Protein AF-A0A9K3LDI3-F1 (afdb_monomer_lite)

Radius of gyration: 27.47 Å; chains: 1; bounding box: 68×64×71 Å

Structure (mmCIF, N/CA/C/O backbone):
data_AF-A0A9K3LDI3-F1
#
_entry.id   AF-A0A9K3LDI3-F1
#
loop_
_atom_site.group_PDB
_atom_site.id
_atom_site.type_symbol
_atom_site.label_atom_id
_atom_site.label_alt_id
_atom_site.label_comp_id
_atom_site.label_asym_id
_atom_site.label_entity_id
_atom_site.label_seq_id
_atom_site.pdbx_PDB_ins_code
_atom_site.Cartn_x
_atom_site.Cartn_y
_atom_site.Cartn_z
_atom_site.occupancy
_atom_site.B_iso_or_equiv
_atom_site.auth_seq_id
_atom_site.auth_comp_id
_atom_site.auth_asym_id
_atom_site.auth_atom_id
_atom_site.pdbx_PDB_model_num
ATOM 1 N N . MET A 1 1 ? -8.007 29.558 -23.761 1.00 46.69 1 MET A N 1
ATOM 2 C CA . MET A 1 1 ? -6.593 29.398 -24.158 1.00 46.69 1 MET A CA 1
ATOM 3 C C . MET A 1 1 ? -5.734 29.659 -22.931 1.00 46.69 1 MET A C 1
ATOM 5 O O . MET A 1 1 ? -5.835 30.760 -22.406 1.00 46.69 1 MET A O 1
ATOM 9 N N . PRO A 1 2 ? -4.985 28.675 -22.412 1.00 51.59 2 PRO A N 1
ATOM 10 C CA . PRO A 1 2 ? -4.030 28.905 -21.334 1.00 51.59 2 PRO A CA 1
ATOM 11 C C . PRO A 1 2 ? -2.631 29.237 -21.894 1.00 51.59 2 PRO A C 1
ATOM 13 O O . PRO A 1 2 ? -2.280 28.738 -22.966 1.00 51.59 2 PRO A O 1
ATOM 16 N N . PRO A 1 3 ? -1.842 30.080 -21.203 1.00 59.75 3 PRO A N 1
ATOM 17 C CA . PRO A 1 3 ? -0.535 30.516 -21.676 1.00 59.75 3 PRO A CA 1
ATOM 18 C C . PRO A 1 3 ? 0.539 29.436 -21.487 1.00 59.75 3 PRO A C 1
ATOM 20 O O . PRO A 1 3 ? 0.569 28.716 -20.489 1.00 59.75 3 PRO A O 1
ATOM 23 N N . HIS A 1 4 ? 1.436 29.365 -22.471 1.00 49.25 4 HIS A N 1
ATOM 24 C CA . HIS A 1 4 ? 2.696 28.637 -22.424 1.00 49.25 4 HIS A CA 1
ATOM 25 C C . HIS A 1 4 ? 3.590 29.167 -21.297 1.00 49.25 4 HIS A C 1
ATOM 27 O O . HIS A 1 4 ? 3.931 30.347 -21.282 1.00 49.25 4 HIS A O 1
ATOM 33 N N . ALA A 1 5 ? 4.033 28.276 -20.413 1.00 52.00 5 ALA A N 1
ATOM 34 C CA . ALA A 1 5 ? 5.177 28.502 -19.539 1.00 52.00 5 ALA A CA 1
ATOM 35 C C . ALA A 1 5 ? 6.239 27.453 -19.879 1.00 52.00 5 ALA A C 1
ATOM 37 O O . ALA A 1 5 ? 6.185 26.314 -19.418 1.00 52.00 5 ALA A O 1
ATOM 38 N N . GLY A 1 6 ? 7.167 27.841 -20.753 1.00 47.88 6 GLY A N 1
ATOM 39 C CA . GLY A 1 6 ? 8.478 27.216 -20.822 1.00 47.88 6 GLY A CA 1
ATOM 40 C C . GLY A 1 6 ? 9.342 27.788 -19.706 1.00 47.88 6 GLY A C 1
ATOM 41 O O . GLY A 1 6 ? 9.376 29.003 -19.524 1.00 47.88 6 GLY A O 1
ATOM 42 N N . ASN A 1 7 ? 10.014 26.918 -18.960 1.00 45.66 7 ASN A N 1
ATOM 43 C CA . ASN A 1 7 ? 11.269 27.260 -18.303 1.00 45.66 7 ASN A CA 1
ATOM 44 C C . ASN A 1 7 ? 12.037 25.963 -18.026 1.00 45.66 7 ASN A C 1
ATOM 46 O O . ASN A 1 7 ? 11.920 25.344 -16.970 1.00 45.66 7 ASN A O 1
ATOM 50 N N . GLU A 1 8 ? 12.759 25.512 -19.045 1.00 50.28 8 GLU A N 1
ATOM 51 C CA . GLU A 1 8 ? 13.847 24.554 -18.915 1.00 50.28 8 GLU A CA 1
ATOM 52 C C . GLU A 1 8 ? 15.101 25.397 -18.713 1.00 50.28 8 GLU A C 1
ATOM 54 O O . GLU A 1 8 ? 15.451 26.127 -19.632 1.00 50.28 8 GLU A O 1
ATOM 59 N N . ASN A 1 9 ? 15.706 25.377 -17.520 1.00 47.16 9 ASN A N 1
ATOM 60 C CA . ASN A 1 9 ? 17.122 25.695 -17.293 1.00 47.16 9 ASN A CA 1
ATOM 61 C C . ASN A 1 9 ? 17.522 25.467 -15.825 1.00 47.16 9 ASN A C 1
ATOM 63 O O . ASN A 1 9 ? 16.842 25.924 -14.911 1.00 47.16 9 ASN A O 1
ATOM 67 N N . GLY A 1 10 ? 18.681 24.826 -15.646 1.00 42.41 10 GLY A N 1
ATOM 68 C CA . GLY A 1 10 ? 19.593 25.086 -14.531 1.00 42.41 10 GLY A CA 1
ATOM 69 C C . GLY A 1 10 ? 19.322 24.342 -13.229 1.00 42.41 10 GLY A C 1
ATOM 70 O O . GLY A 1 10 ? 18.946 24.959 -12.240 1.00 42.41 10 GLY A O 1
ATOM 71 N N . PHE A 1 11 ? 19.580 23.031 -13.188 1.00 40.03 11 PHE A N 1
ATOM 72 C CA . PHE A 1 11 ? 20.034 22.436 -11.930 1.00 40.03 11 PHE A CA 1
ATOM 73 C C . PHE A 1 11 ? 21.558 22.469 -11.954 1.00 40.03 11 PHE A C 1
ATOM 75 O O . PHE A 1 11 ? 22.195 21.638 -12.601 1.00 40.03 11 PHE A O 1
ATOM 82 N N . ASP A 1 12 ? 22.092 23.512 -11.325 1.00 40.72 12 ASP A N 1
ATOM 83 C CA . ASP A 1 12 ? 23.515 23.739 -11.148 1.00 40.72 12 ASP A CA 1
ATOM 84 C C . ASP A 1 12 ? 24.170 22.532 -10.475 1.00 40.72 12 ASP A C 1
ATOM 86 O O . ASP A 1 12 ? 23.787 22.068 -9.396 1.00 40.72 12 ASP A O 1
ATOM 90 N N . GLU A 1 13 ? 25.184 22.033 -11.166 1.00 49.53 13 GLU A N 1
ATOM 91 C CA . GLU A 1 13 ? 26.161 21.064 -10.713 1.00 49.53 13 GLU A CA 1
ATOM 92 C C . GLU A 1 13 ? 27.024 21.721 -9.628 1.00 49.53 13 GLU A C 1
ATOM 94 O O . GLU A 1 13 ? 28.081 22.291 -9.888 1.00 49.53 13 GLU A O 1
ATOM 99 N N . VAL A 1 14 ? 26.545 21.686 -8.382 1.00 47.06 14 VAL A N 1
ATOM 100 C CA . VAL A 1 14 ? 27.357 22.076 -7.226 1.00 47.06 14 VAL A CA 1
ATOM 101 C C . VAL A 1 14 ? 28.356 20.954 -6.962 1.00 47.06 14 VAL A C 1
ATOM 103 O O . VAL A 1 14 ? 28.058 19.952 -6.308 1.00 47.06 14 VAL A O 1
ATOM 106 N N . ALA A 1 15 ? 29.551 21.135 -7.519 1.00 44.84 15 ALA A N 1
ATOM 107 C CA . ALA A 1 15 ? 30.742 20.368 -7.212 1.00 44.84 15 ALA A CA 1
ATOM 108 C C . ALA A 1 15 ? 31.030 20.433 -5.702 1.00 44.84 15 ALA A C 1
ATOM 110 O O . ALA A 1 15 ? 31.418 21.465 -5.157 1.00 44.84 15 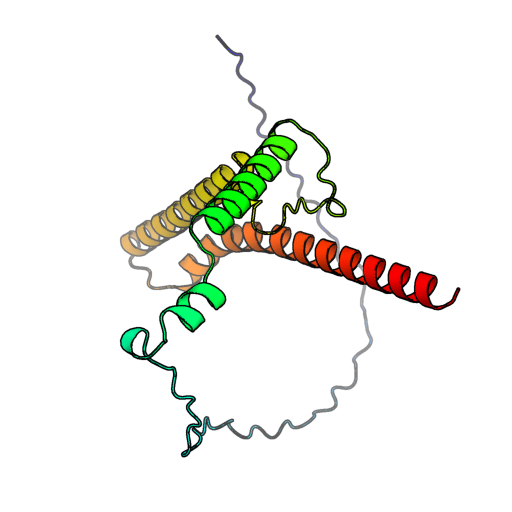ALA A O 1
ATOM 111 N N . LEU A 1 16 ? 30.829 19.308 -5.018 1.00 44.09 16 LEU A N 1
ATOM 112 C CA . LEU A 1 16 ? 31.355 19.077 -3.678 1.00 44.09 16 LEU A CA 1
ATOM 113 C C . LEU A 1 16 ? 32.850 18.766 -3.805 1.00 44.09 16 LEU A C 1
ATOM 115 O O . LEU A 1 16 ? 33.249 17.633 -4.074 1.00 44.09 16 LEU A O 1
ATOM 119 N N . GLU A 1 17 ? 33.662 19.805 -3.633 1.00 46.41 17 GLU A N 1
ATOM 120 C CA . GLU A 1 17 ? 35.108 19.720 -3.422 1.00 46.41 17 GLU A CA 1
ATOM 121 C C . GLU A 1 17 ? 35.428 18.783 -2.233 1.00 46.41 17 GLU A C 1
ATOM 123 O O . GLU A 1 17 ? 34.879 18.960 -1.139 1.00 46.41 17 GLU A O 1
ATOM 128 N N . PRO A 1 18 ? 36.320 17.787 -2.395 1.00 45.44 18 PRO A N 1
ATOM 129 C CA . PRO A 1 18 ? 36.722 16.903 -1.310 1.00 45.44 18 PRO A CA 1
ATOM 130 C C . PRO A 1 18 ? 37.757 17.595 -0.412 1.00 45.44 18 PRO A C 1
ATOM 132 O O . PRO A 1 18 ? 38.954 17.625 -0.697 1.00 45.44 18 PRO A O 1
ATOM 135 N N . THR A 1 19 ? 37.304 18.130 0.719 1.00 48.53 19 THR A N 1
ATOM 136 C CA . THR A 1 19 ? 38.186 18.653 1.766 1.00 48.53 19 THR A CA 1
ATOM 137 C C . THR A 1 19 ? 38.956 17.528 2.470 1.00 48.53 19 THR A C 1
ATOM 139 O O . THR A 1 19 ? 38.409 16.836 3.325 1.00 48.53 19 THR A O 1
ATOM 142 N N . GLY A 1 20 ? 40.252 17.431 2.171 1.00 47.69 20 GLY A N 1
ATOM 143 C CA 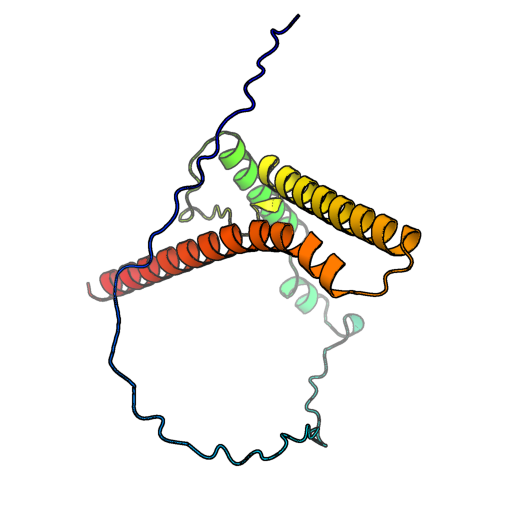. GLY A 1 20 ? 41.312 17.149 3.150 1.00 47.69 20 GLY A CA 1
ATOM 144 C C . GLY A 1 20 ? 41.615 15.681 3.522 1.00 47.69 20 GLY A C 1
ATOM 145 O O . GLY A 1 20 ? 40.744 14.814 3.479 1.00 47.69 20 GLY A O 1
ATOM 146 N N . PRO A 1 21 ? 42.874 15.374 3.909 1.00 44.50 21 PRO A N 1
ATOM 147 C CA . PRO A 1 21 ? 43.349 14.008 4.091 1.00 44.50 21 PRO A CA 1
ATOM 148 C C . PRO A 1 21 ? 43.028 13.497 5.499 1.00 44.50 21 PRO A C 1
ATOM 150 O O . PRO A 1 21 ? 43.683 13.858 6.477 1.00 44.50 21 PRO A O 1
ATOM 153 N N . PHE A 1 22 ? 42.051 12.597 5.611 1.00 43.81 22 PHE A N 1
ATOM 154 C CA . PHE A 1 22 ? 41.823 11.837 6.840 1.00 43.81 22 PHE A CA 1
ATOM 155 C C . PHE A 1 22 ? 42.841 10.691 6.928 1.00 43.81 22 PHE A C 1
ATOM 157 O O . PHE A 1 22 ? 42.583 9.546 6.555 1.00 43.81 22 PHE A O 1
ATOM 164 N N . ASN A 1 23 ? 44.048 11.034 7.376 1.00 54.19 23 ASN A N 1
ATOM 165 C CA . ASN A 1 23 ? 45.090 10.081 7.717 1.00 54.19 23 ASN A CA 1
ATOM 166 C C . ASN A 1 23 ? 44.880 9.600 9.160 1.00 54.19 23 ASN A C 1
ATOM 168 O O . ASN A 1 23 ? 45.379 10.196 10.109 1.00 54.19 23 ASN A O 1
ATOM 172 N N . ALA A 1 24 ? 44.122 8.520 9.311 1.00 49.47 24 ALA A N 1
ATOM 173 C CA . ALA A 1 24 ? 44.179 7.644 10.471 1.00 49.47 24 ALA A CA 1
ATOM 174 C C . ALA A 1 24 ? 43.768 6.256 9.983 1.00 49.47 24 ALA A C 1
ATOM 176 O O . ALA A 1 24 ? 42.584 5.963 9.825 1.00 49.47 24 ALA A O 1
ATOM 177 N N . GLN A 1 25 ? 44.752 5.420 9.652 1.00 50.62 25 GLN A N 1
ATOM 178 C CA . GLN A 1 25 ? 44.494 4.010 9.391 1.00 50.62 25 GLN A CA 1
ATOM 179 C C . GLN A 1 25 ? 44.004 3.369 10.694 1.00 50.62 25 GLN A C 1
ATOM 181 O O . GLN A 1 25 ? 44.780 3.319 11.648 1.00 50.62 25 GLN A O 1
ATOM 186 N N . PRO A 1 26 ? 42.772 2.836 10.775 1.00 49.31 26 PRO A N 1
ATOM 187 C CA . PRO A 1 26 ? 42.504 1.841 11.791 1.00 49.31 26 PRO A CA 1
ATOM 188 C C . PRO A 1 26 ? 43.329 0.608 11.419 1.00 49.31 26 PRO A C 1
ATOM 190 O O . PRO A 1 26 ? 43.193 0.068 10.313 1.00 49.31 26 PRO A O 1
ATOM 193 N N . GLU A 1 27 ? 44.215 0.196 12.327 1.00 49.78 27 GLU A N 1
ATOM 194 C CA . GLU A 1 27 ? 44.877 -1.102 12.289 1.00 49.78 27 GLU A CA 1
ATOM 195 C C . GLU A 1 27 ? 43.836 -2.166 11.945 1.00 49.78 27 GLU A C 1
ATOM 197 O O . GLU A 1 27 ? 42.935 -2.486 12.724 1.00 49.78 27 GLU A O 1
ATOM 202 N N . LYS A 1 28 ? 43.940 -2.698 10.727 1.00 51.69 28 LYS A N 1
ATOM 203 C CA . LYS A 1 28 ? 43.135 -3.824 10.276 1.00 51.69 28 LYS A CA 1
ATOM 204 C C . LYS A 1 28 ? 43.609 -5.040 11.054 1.00 51.69 28 LYS A C 1
ATOM 206 O O . LYS A 1 28 ? 44.452 -5.797 10.572 1.00 51.69 28 LYS A O 1
ATOM 211 N N . GLN A 1 29 ? 43.051 -5.237 12.244 1.00 52.06 29 GLN A N 1
ATOM 212 C CA . GLN A 1 29 ? 43.032 -6.543 12.874 1.00 52.06 29 GLN A CA 1
ATOM 213 C C . GLN A 1 29 ? 42.381 -7.487 11.865 1.00 52.06 29 GLN A C 1
ATOM 215 O O . GLN A 1 29 ? 41.173 -7.458 11.628 1.00 52.06 29 GLN A O 1
ATOM 220 N N . LYS A 1 30 ? 43.217 -8.279 11.190 1.00 48.75 30 LYS A N 1
ATOM 221 C CA . LYS A 1 30 ? 42.783 -9.393 10.358 1.00 48.75 30 LYS A CA 1
ATOM 222 C C . LYS A 1 30 ? 42.187 -10.425 11.307 1.00 48.75 30 LYS A C 1
ATOM 224 O O . LYS A 1 30 ? 42.845 -11.387 11.689 1.00 48.75 30 LYS A O 1
ATOM 229 N N . LEU A 1 31 ? 40.932 -10.215 11.691 1.00 50.22 31 LEU A N 1
ATOM 230 C CA . LEU A 1 31 ? 40.067 -11.301 12.103 1.00 50.22 31 LEU A CA 1
ATOM 231 C C . LEU A 1 31 ? 39.993 -12.208 10.882 1.00 50.22 31 LEU A C 1
ATOM 233 O O . LEU A 1 31 ? 39.268 -11.938 9.924 1.00 50.22 31 LEU A O 1
ATOM 237 N N . PHE A 1 32 ? 40.821 -13.249 10.881 1.00 44.12 32 PHE A N 1
ATOM 238 C CA . PHE A 1 32 ? 40.636 -14.400 10.023 1.00 44.12 32 PHE A CA 1
ATOM 239 C C . PHE A 1 32 ? 39.282 -14.993 10.409 1.00 44.12 32 PHE A C 1
ATOM 241 O O . PHE A 1 32 ? 39.181 -15.890 11.243 1.00 44.12 32 PHE A O 1
ATOM 248 N N . LEU A 1 33 ? 38.219 -14.432 9.829 1.00 53.28 33 LEU A N 1
ATOM 249 C CA . LEU A 1 33 ? 36.920 -15.060 9.733 1.00 53.28 33 LEU A CA 1
ATOM 250 C C . LEU A 1 33 ? 37.202 -16.366 9.012 1.00 53.28 33 LEU A C 1
ATOM 252 O O . LEU A 1 33 ? 37.383 -16.389 7.794 1.00 53.28 33 LEU A O 1
ATOM 256 N N . THR A 1 34 ? 37.357 -17.436 9.788 1.00 57.22 34 THR A N 1
ATOM 257 C CA . THR A 1 34 ? 37.432 -18.783 9.248 1.00 57.22 34 THR A CA 1
ATOM 258 C C . THR A 1 34 ? 36.235 -18.911 8.324 1.00 57.22 34 THR A C 1
ATOM 260 O O . THR A 1 34 ? 35.082 -18.832 8.748 1.00 57.22 34 THR A O 1
ATOM 263 N N . ASN A 1 35 ? 36.519 -18.977 7.025 1.00 59.44 35 ASN A N 1
ATOM 264 C CA . ASN A 1 35 ? 35.524 -19.059 5.973 1.00 59.44 35 ASN A CA 1
ATOM 265 C C . ASN A 1 35 ? 34.957 -20.481 6.004 1.00 59.44 35 ASN A C 1
ATOM 267 O O . ASN A 1 35 ? 35.183 -21.291 5.106 1.00 59.44 35 ASN A O 1
ATOM 271 N N . ARG A 1 36 ? 34.286 -20.831 7.109 1.00 65.50 36 ARG A N 1
ATOM 272 C CA . ARG A 1 36 ? 33.418 -21.992 7.167 1.00 65.50 36 ARG A CA 1
ATOM 273 C C . ARG A 1 36 ? 32.328 -21.678 6.163 1.00 65.50 36 ARG A C 1
ATOM 275 O O . ARG A 1 36 ? 31.487 -20.816 6.419 1.00 65.50 36 ARG A O 1
ATOM 282 N N . ARG A 1 37 ? 32.391 -22.330 4.998 1.00 72.69 37 ARG A N 1
ATOM 283 C CA . ARG A 1 37 ? 31.292 -22.333 4.033 1.00 72.69 37 ARG A CA 1
ATOM 284 C C . ARG A 1 37 ? 30.035 -22.642 4.837 1.00 72.69 37 ARG A C 1
ATOM 286 O O . ARG A 1 37 ? 29.921 -23.736 5.382 1.00 72.69 37 ARG A O 1
ATOM 293 N N . LYS A 1 38 ? 29.155 -21.653 5.007 1.00 78.06 38 LYS A N 1
ATOM 294 C CA . LYS A 1 38 ? 27.876 -21.857 5.682 1.00 78.06 38 LYS A CA 1
ATOM 295 C C . LYS A 1 38 ? 27.110 -22.842 4.810 1.00 78.06 38 LYS A C 1
ATOM 297 O O . LYS A 1 38 ? 26.713 -22.497 3.701 1.00 78.06 38 LYS A O 1
ATOM 302 N N . VAL A 1 39 ? 27.006 -24.083 5.265 1.00 81.38 39 VAL A N 1
ATOM 303 C CA . VAL A 1 39 ? 26.220 -25.106 4.582 1.00 81.38 39 VAL A CA 1
ATOM 304 C C . VAL A 1 39 ? 24.792 -24.945 5.078 1.00 81.38 39 VAL A C 1
ATOM 306 O O . VAL A 1 39 ? 24.554 -24.939 6.284 1.00 81.38 39 VAL A O 1
ATOM 309 N N . VAL A 1 40 ? 23.853 -24.757 4.155 1.00 86.38 40 VAL A N 1
ATOM 310 C CA . VAL A 1 40 ? 22.427 -24.783 4.482 1.00 86.38 40 VAL A CA 1
ATOM 311 C C . VAL A 1 40 ? 22.090 -26.219 4.859 1.00 86.38 40 VAL A C 1
ATOM 313 O O . VAL A 1 40 ? 22.248 -27.128 4.049 1.00 86.38 40 VAL A O 1
ATOM 316 N N . GLN A 1 41 ? 21.674 -26.420 6.102 1.00 87.44 41 GLN A N 1
ATOM 317 C CA . GLN A 1 41 ? 21.167 -27.695 6.584 1.00 87.44 41 GLN A CA 1
ATOM 318 C C . GLN A 1 41 ? 19.691 -27.513 6.907 1.00 87.44 41 GLN A C 1
ATOM 320 O O . GLN A 1 41 ? 19.309 -26.544 7.565 1.00 87.44 41 GLN A O 1
ATOM 325 N N . PHE A 1 42 ? 18.867 -28.430 6.418 1.00 91.12 42 PHE A N 1
ATOM 326 C CA . PHE A 1 42 ? 17.453 -28.472 6.755 1.00 91.12 42 PHE A CA 1
ATOM 327 C C . PHE A 1 42 ? 17.278 -29.330 8.000 1.00 91.12 42 PHE A C 1
ATOM 329 O O . PHE A 1 42 ? 17.950 -30.347 8.168 1.00 91.12 42 PHE A O 1
ATOM 336 N N . LYS A 1 43 ? 16.394 -28.894 8.895 1.00 91.50 43 LYS A N 1
ATOM 337 C CA . LYS A 1 43 ? 16.030 -29.688 10.061 1.00 91.50 43 LYS A CA 1
ATOM 338 C C . LYS A 1 43 ? 15.186 -30.866 9.579 1.00 91.50 43 LYS A C 1
ATOM 340 O O . LYS A 1 43 ? 14.202 -30.655 8.880 1.00 91.50 43 LYS A O 1
ATOM 345 N N . ASP A 1 44 ? 15.570 -32.075 9.971 1.00 93.81 44 ASP A N 1
ATOM 346 C CA . ASP A 1 44 ? 14.888 -33.317 9.574 1.00 93.81 44 ASP A CA 1
ATOM 347 C C . ASP A 1 44 ? 13.465 -33.421 10.161 1.00 93.81 44 ASP A C 1
ATOM 349 O O . ASP A 1 44 ? 12.599 -34.135 9.673 1.00 93.81 44 ASP A O 1
ATOM 353 N N . THR A 1 45 ? 13.198 -32.645 11.214 1.00 92.69 45 THR A N 1
ATOM 354 C CA . THR A 1 45 ? 11.900 -32.554 11.885 1.00 92.69 45 THR A CA 1
ATOM 355 C C . THR A 1 45 ? 11.249 -31.196 11.650 1.00 92.69 45 THR A C 1
ATOM 357 O O . THR A 1 45 ? 11.801 -30.150 12.007 1.00 92.69 45 THR A O 1
ATOM 360 N N . VAL A 1 46 ? 10.034 -31.227 11.100 1.00 92.06 46 VAL A N 1
ATOM 361 C CA . VAL A 1 46 ? 9.163 -30.061 10.924 1.00 92.06 46 VAL A CA 1
ATOM 362 C C . VAL A 1 46 ? 8.068 -30.108 11.984 1.00 92.06 46 VAL A C 1
ATOM 364 O O . VAL A 1 46 ? 7.343 -31.091 12.099 1.00 92.06 46 VAL A O 1
ATOM 367 N N . THR A 1 47 ? 7.940 -29.041 12.768 1.00 94.25 47 THR A N 1
ATOM 368 C CA . THR A 1 47 ? 6.779 -28.839 13.639 1.00 94.25 47 THR A CA 1
ATOM 369 C C . THR A 1 47 ? 5.661 -28.229 12.809 1.00 94.25 47 THR A C 1
ATOM 371 O O . THR A 1 47 ? 5.832 -27.123 12.291 1.00 94.25 47 THR A O 1
ATOM 374 N N . TYR A 1 48 ? 4.530 -28.915 12.694 1.00 92.94 48 TYR A N 1
ATOM 375 C CA . TYR A 1 48 ? 3.311 -28.339 12.137 1.00 92.94 48 TYR A CA 1
ATOM 376 C C . TYR A 1 48 ? 2.291 -28.112 13.251 1.00 92.94 48 TYR A C 1
ATOM 378 O O . TYR A 1 48 ? 2.356 -28.727 14.315 1.00 92.94 48 TYR A O 1
ATOM 386 N N . ARG A 1 49 ? 1.374 -27.180 13.009 1.00 93.69 49 ARG A N 1
ATOM 387 C CA . ARG A 1 49 ? 0.144 -27.050 13.782 1.00 93.69 49 ARG A CA 1
ATOM 388 C C . ARG A 1 49 ? -0.983 -27.487 12.873 1.00 93.69 49 ARG A C 1
ATOM 390 O O . ARG A 1 49 ? -1.040 -27.042 11.728 1.00 93.69 49 ARG A O 1
ATOM 397 N N . GLU A 1 50 ? -1.826 -28.369 13.375 1.00 92.31 50 GLU A N 1
ATOM 398 C CA . GLU A 1 50 ? -3.067 -28.698 12.700 1.00 92.31 50 GLU A CA 1
ATOM 399 C C . GLU A 1 50 ? -3.990 -27.482 12.781 1.00 92.31 50 GLU A C 1
ATOM 401 O O . GLU A 1 50 ? -4.133 -26.864 13.839 1.00 92.31 50 GLU A O 1
ATOM 406 N N . ILE A 1 51 ? -4.522 -27.077 11.632 1.00 91.75 51 ILE A N 1
ATOM 407 C CA . ILE A 1 51 ? -5.498 -25.997 11.535 1.00 91.75 51 ILE A CA 1
ATOM 408 C C . ILE A 1 51 ? -6.836 -26.688 11.330 1.00 91.75 51 ILE A C 1
ATOM 410 O O . ILE A 1 51 ? -6.993 -27.399 10.337 1.00 91.75 51 ILE A O 1
ATOM 414 N N . LEU A 1 52 ? -7.764 -26.483 12.265 1.00 91.81 52 LEU A N 1
ATOM 415 C CA . LEU A 1 52 ? -9.124 -27.003 12.160 1.00 91.81 52 LEU A CA 1
ATOM 416 C C . LEU A 1 52 ? -9.744 -26.554 10.826 1.00 91.81 52 LEU A C 1
ATOM 418 O O . LEU A 1 52 ? -9.729 -25.354 10.520 1.00 91.81 52 LEU A O 1
ATOM 422 N N . PRO A 1 53 ? -10.247 -27.486 9.998 1.00 92.00 53 PRO A N 1
ATOM 423 C CA . PRO A 1 53 ? -10.944 -27.126 8.777 1.00 92.00 53 PRO A CA 1
ATOM 424 C C . PRO A 1 53 ? -12.254 -26.414 9.124 1.00 92.00 53 PRO A C 1
ATOM 426 O O . PRO A 1 53 ? -12.900 -26.716 10.122 1.00 92.00 53 PRO A O 1
ATOM 429 N N . LEU A 1 54 ? -12.681 -25.492 8.258 1.00 89.00 54 LEU A N 1
ATOM 430 C CA . LEU A 1 54 ? -13.870 -24.663 8.490 1.00 89.00 54 LEU A CA 1
ATOM 431 C C . LEU A 1 54 ? -15.148 -25.489 8.740 1.00 89.00 54 LEU A C 1
ATOM 433 O O . LEU A 1 54 ? -16.045 -25.022 9.423 1.00 89.00 54 LEU A O 1
ATOM 437 N N . SER A 1 55 ? -15.221 -26.713 8.204 1.00 92.56 55 SER A N 1
ATOM 438 C CA . SER A 1 55 ? -16.344 -27.644 8.382 1.00 92.56 55 SER A CA 1
ATOM 439 C C . SER A 1 55 ? -16.442 -28.274 9.774 1.00 92.56 55 SER A C 1
ATOM 441 O O . SER A 1 55 ? -17.470 -28.865 10.084 1.00 92.56 55 SER A O 1
ATOM 443 N N . GLU A 1 56 ? -15.369 -28.227 10.564 1.00 93.94 56 GLU A N 1
ATOM 444 C CA . GLU A 1 56 ? -15.311 -28.786 11.924 1.00 93.94 56 GLU A CA 1
ATOM 445 C C . GLU A 1 56 ? -15.457 -27.710 13.007 1.00 93.94 56 GLU A C 1
ATOM 447 O O . GLU A 1 56 ? -15.555 -28.041 14.185 1.00 93.94 56 GLU A O 1
ATOM 452 N N . ILE A 1 57 ? -15.487 -26.433 12.617 1.00 92.12 57 ILE A N 1
ATOM 453 C CA . ILE A 1 57 ? -15.747 -25.314 13.524 1.00 92.12 57 ILE A CA 1
ATOM 454 C C . ILE A 1 57 ? -17.254 -25.250 13.774 1.00 92.12 57 ILE A C 1
ATOM 456 O O . ILE A 1 57 ? -18.041 -25.281 12.826 1.00 92.12 57 ILE A O 1
ATOM 460 N N . SER A 1 58 ? -17.655 -25.180 15.043 1.00 93.25 58 SER A N 1
ATOM 461 C CA . SER A 1 58 ? -19.069 -25.044 15.404 1.00 93.25 58 SER A CA 1
ATOM 462 C C . SER A 1 58 ? -19.637 -23.694 14.951 1.00 93.25 58 SER A C 1
ATOM 464 O O . SER A 1 58 ? -18.905 -22.713 14.843 1.00 93.25 58 SER A O 1
ATOM 466 N N . ASP A 1 59 ? -20.948 -23.611 14.713 1.00 90.25 59 ASP A N 1
ATOM 467 C CA . ASP A 1 59 ? -21.589 -22.341 14.332 1.00 90.25 59 ASP A CA 1
ATOM 468 C C . ASP A 1 59 ? -21.413 -21.256 15.416 1.00 90.25 59 ASP A C 1
ATOM 470 O O . ASP A 1 59 ? -21.281 -20.076 15.096 1.00 90.25 59 ASP A O 1
ATOM 474 N N . GLU A 1 60 ? -21.354 -21.662 16.691 1.00 90.62 60 GLU A N 1
ATOM 475 C CA . GLU A 1 60 ? -21.086 -20.790 17.843 1.00 90.62 60 GLU A CA 1
ATOM 476 C C . GLU A 1 60 ? -19.666 -20.206 17.779 1.00 90.62 60 GLU A C 1
ATOM 478 O O . GLU A 1 60 ? -19.496 -18.988 17.793 1.00 90.62 60 GLU A O 1
ATOM 483 N N . GLU A 1 61 ? -18.645 -21.053 17.605 1.00 89.75 61 GLU A N 1
ATOM 484 C CA . GLU A 1 61 ? -17.261 -20.593 17.430 1.00 89.75 61 GLU A CA 1
ATOM 485 C C . GLU A 1 61 ? -17.099 -19.768 16.150 1.00 89.75 61 GLU A C 1
ATOM 487 O O . GLU A 1 61 ? -16.356 -18.791 16.133 1.00 89.75 61 GLU A O 1
ATOM 492 N N . MET A 1 62 ? -17.800 -20.117 15.069 1.00 87.62 62 MET A N 1
ATOM 493 C CA . MET A 1 62 ? -17.754 -19.360 13.818 1.00 87.62 62 MET A CA 1
ATOM 494 C C . MET A 1 62 ? -18.251 -17.925 14.012 1.00 87.62 62 MET A C 1
ATOM 496 O O . MET A 1 62 ? -17.636 -16.992 13.492 1.00 87.62 62 MET A O 1
ATOM 500 N N . ALA A 1 63 ? -19.341 -17.763 14.768 1.00 87.62 63 ALA A N 1
ATOM 501 C CA . ALA A 1 63 ? -19.928 -16.469 15.092 1.00 87.62 63 ALA A CA 1
ATOM 502 C C . ALA A 1 63 ? -19.054 -15.637 16.047 1.00 87.62 63 ALA A C 1
ATOM 504 O O . ALA A 1 63 ? -19.112 -14.413 15.997 1.00 87.62 63 ALA A O 1
ATOM 505 N N . GLU A 1 64 ? -18.239 -16.276 16.891 1.00 87.38 64 GLU A N 1
ATOM 506 C CA . GLU A 1 64 ? -17.306 -15.586 17.794 1.00 87.38 64 GLU A CA 1
ATOM 507 C C . GLU A 1 64 ? -15.949 -15.260 17.146 1.00 87.38 64 GLU A C 1
ATOM 509 O O . GLU A 1 64 ? -15.290 -14.290 17.523 1.00 87.38 64 GLU A O 1
ATOM 514 N N . VAL A 1 65 ? -15.496 -16.072 16.186 1.00 86.75 65 VAL A N 1
ATOM 515 C CA . VAL A 1 65 ? -14.166 -15.934 15.565 1.00 86.75 65 VAL A CA 1
ATOM 516 C C . VAL A 1 65 ? -14.155 -14.879 14.461 1.00 86.75 65 VAL A C 1
ATOM 518 O O . VAL A 1 65 ? -13.129 -14.225 14.244 1.00 86.75 65 VAL A O 1
ATOM 521 N N . TRP A 1 66 ? -15.266 -14.722 13.741 1.00 87.38 66 TRP A N 1
ATOM 522 C CA . TRP A 1 66 ? -15.361 -13.824 12.595 1.00 87.38 66 TRP A CA 1
ATOM 523 C C . TRP A 1 66 ? -16.303 -12.664 12.864 1.00 87.38 66 TRP A C 1
ATOM 525 O O . TRP A 1 66 ? -17.323 -12.816 13.522 1.00 87.38 66 TRP A O 1
ATOM 535 N N . TYR A 1 67 ? -15.981 -11.516 12.268 1.00 91.94 67 TYR A N 1
ATOM 536 C CA . TYR A 1 67 ? -16.891 -10.380 12.264 1.00 91.94 67 TYR A CA 1
ATOM 537 C C . TYR A 1 67 ? -18.214 -10.775 11.616 1.00 91.94 67 TYR A C 1
ATOM 539 O O . TYR A 1 67 ? -18.226 -11.279 10.484 1.00 91.94 67 TYR A O 1
ATOM 547 N N . ASN A 1 68 ? -19.316 -10.504 12.303 1.00 90.81 68 ASN A N 1
ATOM 548 C CA . ASN A 1 68 ? -20.635 -10.631 11.707 1.00 90.81 68 ASN A CA 1
ATOM 549 C C . ASN A 1 68 ? -20.867 -9.519 10.659 1.00 90.81 68 ASN A C 1
ATOM 551 O O . ASN A 1 68 ? -20.052 -8.607 10.476 1.00 90.81 68 ASN A O 1
ATOM 555 N N . GLU A 1 69 ? -21.962 -9.621 9.905 1.00 92.00 69 GLU A N 1
ATOM 556 C CA . GLU A 1 69 ? -22.241 -8.676 8.817 1.00 92.00 69 GLU A CA 1
ATOM 557 C C . GLU A 1 69 ? -22.419 -7.235 9.327 1.00 92.00 69 GLU A C 1
ATOM 559 O O . GLU A 1 69 ? -21.947 -6.296 8.677 1.00 92.00 69 GLU A O 1
ATOM 564 N N . ASP A 1 70 ? -23.012 -7.068 10.511 1.00 95.12 70 ASP A N 1
ATOM 565 C CA . ASP A 1 70 ? -23.231 -5.767 11.144 1.00 95.12 70 ASP A CA 1
ATOM 566 C C . ASP A 1 70 ? -21.903 -5.140 11.598 1.00 95.12 70 ASP A C 1
ATOM 568 O O . ASP A 1 70 ? -21.594 -4.006 11.229 1.00 95.12 70 ASP A O 1
ATOM 572 N N . GLU A 1 71 ? -21.051 -5.897 12.291 1.00 94.69 71 GLU A N 1
ATOM 573 C CA . GLU A 1 71 ? -19.700 -5.480 12.690 1.00 94.69 71 GLU A CA 1
ATOM 574 C C . GLU A 1 71 ? -18.851 -5.110 11.471 1.00 94.69 71 GLU A C 1
ATOM 576 O O . GLU A 1 71 ? -18.147 -4.095 11.456 1.00 94.69 71 GLU A O 1
ATOM 581 N N . TYR A 1 72 ? -18.932 -5.902 10.400 1.00 94.94 72 TYR A N 1
ATOM 582 C CA . TYR A 1 72 ? -18.234 -5.594 9.159 1.00 94.94 72 TYR A CA 1
ATOM 583 C C . TYR A 1 72 ? -18.739 -4.286 8.532 1.00 94.94 72 TYR A C 1
ATOM 585 O O . TYR A 1 72 ? -17.939 -3.475 8.040 1.00 94.94 72 TYR A O 1
ATOM 593 N N . ALA A 1 73 ? -20.055 -4.057 8.547 1.00 96.81 73 ALA A N 1
ATOM 594 C CA . ALA A 1 73 ? -20.654 -2.817 8.073 1.00 96.81 73 ALA A CA 1
ATOM 595 C C . ALA A 1 73 ? -20.201 -1.614 8.917 1.00 96.81 73 ALA A C 1
ATOM 597 O O . ALA A 1 73 ? -19.835 -0.582 8.347 1.00 96.81 73 ALA A O 1
ATOM 598 N N . GLU A 1 74 ? -20.137 -1.753 10.241 1.00 96.00 74 GLU A N 1
ATOM 599 C CA . GLU A 1 74 ? -19.623 -0.729 11.155 1.00 96.00 74 GLU A CA 1
ATOM 600 C C . GLU A 1 74 ? -18.156 -0.390 10.871 1.00 96.00 74 GLU A C 1
ATOM 602 O O . GLU A 1 74 ? -17.826 0.781 10.657 1.00 96.00 74 GLU A O 1
ATOM 607 N N . ILE A 1 75 ? -17.284 -1.399 10.755 1.00 94.12 75 ILE A N 1
ATOM 608 C CA . ILE A 1 75 ? -15.867 -1.213 10.401 1.00 94.12 75 ILE A CA 1
ATOM 609 C C . ILE A 1 75 ? -15.748 -0.468 9.067 1.00 94.12 75 ILE A C 1
ATOM 611 O O . ILE A 1 75 ? -14.960 0.474 8.922 1.00 94.12 75 ILE A O 1
ATOM 615 N N . LYS A 1 76 ? -16.546 -0.859 8.070 1.00 95.88 76 LYS A N 1
ATOM 616 C CA . LYS A 1 76 ? -16.542 -0.227 6.747 1.00 95.88 76 LYS A CA 1
ATOM 617 C C . LYS A 1 76 ? -17.017 1.226 6.799 1.00 95.88 76 LYS A C 1
ATOM 619 O O . LYS A 1 76 ? -16.427 2.073 6.117 1.00 95.88 76 LYS A O 1
ATOM 624 N N . ASN A 1 77 ? -18.053 1.519 7.580 1.00 95.75 77 ASN A N 1
ATOM 625 C CA . ASN A 1 77 ? -18.552 2.877 7.785 1.00 95.75 77 ASN A CA 1
ATOM 626 C C . ASN A 1 77 ? -17.482 3.737 8.456 1.00 95.75 77 ASN A C 1
ATOM 628 O O . ASN A 1 77 ? -17.125 4.788 7.926 1.00 95.75 77 ASN A O 1
ATOM 632 N N . HIS A 1 78 ? -16.862 3.225 9.517 1.00 94.25 78 HIS A N 1
ATOM 633 C CA . HIS A 1 78 ? -15.791 3.901 10.237 1.00 94.25 78 HIS A CA 1
ATOM 634 C C . HIS A 1 78 ? -14.582 4.223 9.336 1.00 94.25 78 HIS A C 1
ATOM 636 O O . HIS A 1 78 ? -14.083 5.353 9.308 1.00 94.25 78 HIS A O 1
ATOM 642 N N . VAL A 1 79 ? -14.144 3.263 8.511 1.00 95.06 79 VAL A N 1
ATOM 643 C CA . VAL A 1 79 ? -13.091 3.479 7.500 1.00 95.06 79 VAL A CA 1
ATOM 644 C C . VAL A 1 79 ? -13.495 4.558 6.495 1.00 95.06 79 VAL A C 1
ATOM 646 O O . VAL A 1 79 ? -12.694 5.429 6.148 1.00 95.06 79 VAL A O 1
ATOM 649 N N . THR A 1 80 ? -14.735 4.506 6.011 1.00 95.31 80 THR A N 1
ATOM 650 C CA . THR A 1 80 ? -15.244 5.461 5.022 1.00 95.31 80 THR A CA 1
ATOM 651 C C . THR A 1 80 ? -15.295 6.873 5.596 1.00 95.31 80 THR A C 1
ATOM 653 O O . THR A 1 80 ? -14.883 7.820 4.925 1.00 95.31 80 THR A O 1
ATOM 656 N N . ASP A 1 81 ? -15.741 7.018 6.838 1.00 94.81 81 ASP A N 1
ATOM 657 C CA . ASP A 1 81 ? -15.848 8.309 7.509 1.00 94.81 81 ASP A CA 1
ATOM 658 C C . ASP A 1 81 ? -14.476 8.889 7.856 1.00 94.81 81 ASP A C 1
ATOM 660 O O . ASP A 1 81 ? -14.251 10.079 7.638 1.00 94.81 81 ASP A O 1
ATOM 664 N N . THR A 1 82 ? -13.514 8.049 8.253 1.00 94.94 82 THR A N 1
ATOM 665 C CA . THR A 1 82 ? -12.109 8.465 8.411 1.00 94.94 82 THR A CA 1
ATOM 666 C C . THR A 1 82 ? -11.555 9.057 7.108 1.00 94.94 82 THR A C 1
ATOM 668 O O . THR A 1 82 ? -10.958 10.135 7.101 1.00 94.94 82 THR A O 1
ATOM 671 N N . ILE A 1 83 ? -11.795 8.388 5.973 1.00 94.81 83 ILE A N 1
ATOM 672 C CA . ILE A 1 83 ? -11.335 8.860 4.658 1.00 94.81 83 ILE A CA 1
ATOM 673 C C . ILE A 1 83 ? -12.024 10.171 4.259 1.00 94.81 83 ILE A C 1
ATOM 675 O O . ILE A 1 83 ? -11.365 11.038 3.676 1.00 94.81 83 ILE A O 1
ATOM 679 N N . LYS A 1 84 ? -13.327 10.318 4.534 1.00 94.31 84 LYS A N 1
ATOM 680 C CA . LYS A 1 84 ? -14.068 11.559 4.255 1.00 94.31 84 LYS A CA 1
ATOM 681 C C . LYS A 1 84 ? -13.479 12.731 5.032 1.00 94.31 84 LYS A C 1
ATOM 683 O O . LYS A 1 84 ? -13.063 13.682 4.389 1.00 94.31 84 LYS A O 1
ATOM 688 N N . ARG A 1 85 ? -13.302 12.600 6.353 1.00 93.12 85 ARG A N 1
ATOM 689 C CA . ARG A 1 85 ? -12.695 13.637 7.213 1.00 93.12 85 ARG A CA 1
ATOM 690 C C . ARG A 1 85 ? -11.367 14.148 6.657 1.00 93.12 85 ARG A C 1
ATOM 692 O O . ARG A 1 85 ? -11.203 15.341 6.436 1.00 93.12 85 ARG A O 1
ATOM 699 N N . VAL A 1 86 ? -10.451 13.241 6.306 1.00 92.12 86 VAL A N 1
ATOM 700 C CA . VAL A 1 86 ? -9.167 13.638 5.694 1.00 92.12 86 VAL A CA 1
ATOM 701 C C . VAL A 1 86 ? -9.332 14.289 4.331 1.00 92.12 86 VAL A C 1
ATOM 703 O O . VAL A 1 86 ? -8.572 15.186 3.976 1.00 92.12 86 VAL A O 1
ATOM 706 N N . THR A 1 87 ? -10.295 13.824 3.538 1.00 91.19 87 THR A N 1
ATOM 707 C CA . THR A 1 87 ? -10.571 14.414 2.223 1.00 91.19 87 THR A CA 1
ATOM 708 C C . THR A 1 87 ? -11.130 15.829 2.353 1.00 91.19 87 THR A C 1
ATOM 710 O O . THR A 1 87 ? -10.800 16.674 1.521 1.00 91.19 87 THR A O 1
ATOM 713 N N . ASP A 1 88 ? -11.920 16.077 3.393 1.00 92.50 88 ASP A N 1
ATOM 714 C CA . ASP A 1 88 ? -12.543 17.366 3.692 1.00 92.50 88 ASP A CA 1
ATOM 715 C C . ASP A 1 88 ? -11.570 18.331 4.401 1.00 92.50 88 ASP A C 1
ATOM 717 O O . ASP A 1 88 ? -11.818 19.534 4.454 1.00 92.50 88 ASP A O 1
ATOM 721 N N . GLY A 1 89 ? -10.407 17.831 4.839 1.00 89.38 89 GLY A N 1
ATOM 722 C CA . GLY A 1 89 ? -9.338 18.614 5.465 1.00 89.38 89 GLY A CA 1
ATOM 723 C C . GLY A 1 89 ? -9.410 18.660 6.991 1.00 89.38 89 GLY A C 1
ATOM 724 O O . GLY A 1 89 ? -8.645 19.401 7.608 1.00 89.38 89 GLY A O 1
ATOM 725 N N . ASP A 1 90 ? -10.289 17.863 7.595 1.00 89.62 90 ASP A N 1
ATOM 726 C CA . ASP A 1 90 ? -10.397 17.746 9.043 1.00 89.62 90 ASP A CA 1
ATOM 727 C C . ASP A 1 90 ? -9.168 17.041 9.627 1.00 89.62 90 ASP A C 1
ATOM 729 O O . ASP A 1 90 ? -8.612 16.100 9.047 1.00 89.62 90 ASP A O 1
ATOM 733 N N . SER A 1 91 ? -8.769 17.457 10.830 1.00 85.06 91 SER A N 1
ATOM 734 C CA . SER A 1 91 ? -7.781 16.724 11.616 1.00 85.06 91 SER A CA 1
ATOM 735 C C . SER A 1 91 ? -8.351 15.375 12.051 1.00 85.06 91 SER A C 1
ATOM 737 O O . SER A 1 91 ? -9.452 15.303 12.602 1.00 85.06 91 SER A O 1
ATOM 739 N N . VAL A 1 92 ? -7.582 14.309 11.845 1.00 83.81 92 VAL A N 1
ATOM 740 C CA . VAL A 1 92 ? -7.909 12.970 12.343 1.00 83.81 92 VAL A CA 1
ATOM 741 C C . VAL A 1 92 ? -7.471 12.890 13.789 1.00 83.81 92 VAL A C 1
ATOM 743 O O . VAL A 1 92 ? -6.284 12.992 14.085 1.00 83.81 92 VAL A O 1
ATOM 746 N N . ASP A 1 93 ? -8.441 12.732 14.677 1.00 81.88 93 ASP A N 1
ATOM 747 C CA . ASP A 1 93 ? -8.173 12.494 16.08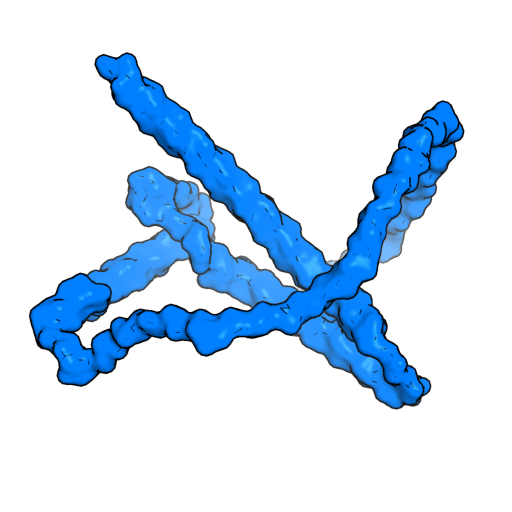4 1.00 81.88 93 ASP A CA 1
ATOM 748 C C . ASP A 1 93 ? -8.072 10.988 16.346 1.00 81.88 93 ASP A C 1
ATOM 750 O O . ASP A 1 93 ? -9.084 10.283 16.411 1.00 81.88 93 ASP A O 1
ATOM 754 N N . GLU A 1 94 ? -6.836 10.508 16.495 1.00 78.62 94 GLU A N 1
ATOM 755 C CA . GLU A 1 94 ? -6.550 9.096 16.761 1.00 78.62 94 GLU A CA 1
ATOM 756 C C . GLU A 1 94 ? -7.034 8.631 18.138 1.00 78.62 94 GLU A C 1
ATOM 758 O O . GLU A 1 94 ? -7.342 7.451 18.314 1.00 78.62 94 GLU A O 1
ATOM 763 N N . CYS A 1 95 ? -7.214 9.549 19.094 1.00 75.12 95 CYS A N 1
ATOM 764 C CA . CYS A 1 95 ? -7.766 9.230 20.411 1.00 75.12 95 CYS A CA 1
ATOM 765 C C . CYS A 1 95 ? -9.264 8.899 20.350 1.00 75.12 95 CYS A C 1
ATOM 767 O O . CYS A 1 95 ? -9.767 8.170 21.202 1.00 75.12 95 CYS A O 1
ATOM 769 N N . ASN A 1 96 ? -9.968 9.393 19.327 1.00 79.62 96 ASN A N 1
ATOM 770 C CA . ASN A 1 96 ? -11.394 9.151 19.098 1.00 79.62 96 ASN A CA 1
ATOM 771 C C . ASN A 1 96 ? -11.662 7.960 18.160 1.00 79.62 96 ASN A C 1
ATOM 773 O O . ASN A 1 96 ? -12.757 7.830 17.615 1.00 79.62 96 ASN A O 1
ATOM 777 N N . GLY A 1 97 ? -10.664 7.094 17.961 1.00 80.88 97 GLY A N 1
ATOM 778 C CA . GLY A 1 97 ? -10.787 5.857 17.190 1.00 80.88 97 GLY A CA 1
ATOM 779 C C . GLY A 1 97 ? -10.521 6.002 15.692 1.00 80.88 97 GLY A C 1
ATOM 780 O O . GLY A 1 97 ? -10.338 4.989 15.022 1.00 80.88 97 GLY A O 1
ATOM 781 N N . TYR A 1 98 ? -10.417 7.222 15.154 1.00 88.31 98 TYR A N 1
ATOM 782 C CA . TYR A 1 98 ? -10.113 7.447 13.739 1.00 88.31 98 TYR A CA 1
ATOM 783 C C . TYR A 1 98 ? -8.625 7.235 13.461 1.00 88.31 98 TYR A C 1
ATOM 785 O O . TYR A 1 98 ? -7.792 7.914 14.036 1.00 88.31 98 TYR A O 1
ATOM 793 N N . CYS A 1 99 ? -8.261 6.351 12.534 1.00 88.69 99 CYS A N 1
ATOM 794 C CA . CYS A 1 99 ? -6.853 6.091 12.231 1.00 88.69 99 CYS A CA 1
ATOM 795 C C . CYS A 1 99 ? -6.608 6.103 10.724 1.00 88.69 99 CYS A C 1
ATOM 797 O O . CYS A 1 99 ? -7.273 5.396 9.965 1.00 88.69 99 CYS A O 1
ATOM 799 N N . MET A 1 100 ? -5.627 6.892 10.280 1.00 89.44 100 MET A N 1
ATOM 800 C CA . MET A 1 100 ? -5.250 6.947 8.863 1.00 89.44 100 MET A CA 1
ATOM 801 C C . MET A 1 100 ? -4.308 5.833 8.428 1.00 89.44 100 MET A C 1
ATOM 803 O O . MET A 1 100 ? -4.131 5.613 7.221 1.00 89.44 100 MET A O 1
ATOM 807 N N . ARG A 1 101 ? -3.734 5.112 9.391 1.00 87.75 101 ARG A N 1
ATOM 808 C CA . ARG A 1 101 ? -2.789 4.034 9.137 1.00 87.75 101 ARG A CA 1
ATOM 809 C C . ARG A 1 101 ? -3.451 2.915 8.339 1.00 87.75 101 ARG A C 1
ATOM 811 O O . ARG A 1 101 ? -4.529 2.431 8.671 1.00 87.75 101 ARG A O 1
ATOM 818 N N . GLY A 1 102 ? -2.821 2.522 7.238 1.00 89.31 102 GLY A N 1
ATOM 819 C CA . GLY A 1 102 ? -3.359 1.533 6.299 1.00 89.31 102 GLY A CA 1
ATOM 820 C C . GLY A 1 102 ? -4.455 2.060 5.358 1.00 89.31 102 GLY A C 1
ATOM 821 O O . GLY A 1 102 ? -4.823 1.370 4.398 1.00 89.31 102 GLY A O 1
ATOM 822 N N . LEU A 1 103 ? -4.953 3.285 5.566 1.00 93.44 103 LEU A N 1
ATOM 823 C CA . LEU A 1 103 ? -5.934 3.948 4.698 1.00 93.44 103 LEU A CA 1
ATOM 824 C C . LEU A 1 103 ? -5.296 4.956 3.736 1.00 93.44 103 LEU A C 1
ATOM 826 O O . LEU A 1 103 ? -5.966 5.463 2.831 1.00 93.44 103 LEU A O 1
ATOM 830 N N . GLU A 1 104 ? -3.989 5.197 3.829 1.00 90.50 104 GLU A N 1
ATOM 831 C CA . GLU A 1 104 ? -3.266 6.181 3.017 1.00 90.50 104 GLU A CA 1
ATOM 832 C C . GLU A 1 104 ? -3.443 5.875 1.528 1.00 90.50 104 GLU A C 1
ATOM 834 O O . GLU A 1 104 ? -3.682 6.767 0.714 1.00 90.50 104 GLU A O 1
ATOM 839 N N . GLY A 1 105 ? -3.391 4.588 1.166 1.00 92.19 105 GLY A N 1
ATOM 840 C CA . GLY A 1 105 ? -3.608 4.106 -0.198 1.00 92.19 105 GLY A CA 1
ATOM 841 C C . GLY A 1 105 ? -5.070 4.080 -0.661 1.00 92.19 105 GLY A C 1
ATOM 842 O O . GLY A 1 105 ? -5.298 3.850 -1.850 1.00 92.19 105 GLY A O 1
ATOM 843 N N . ARG A 1 106 ? -6.034 4.275 0.245 1.00 93.50 106 ARG A N 1
ATOM 844 C CA . ARG A 1 106 ? -7.479 4.329 -0.041 1.00 93.50 106 ARG A CA 1
ATOM 845 C C . ARG A 1 106 ? -7.964 5.754 -0.309 1.00 93.50 106 ARG A C 1
ATOM 847 O O . ARG A 1 106 ? -8.987 5.927 -0.966 1.00 93.50 106 ARG A O 1
ATOM 854 N N . THR A 1 107 ? -7.206 6.766 0.111 1.00 93.25 107 THR A N 1
ATOM 855 C CA . THR A 1 107 ? -7.460 8.162 -0.271 1.00 93.25 107 THR A CA 1
ATOM 856 C C . THR A 1 107 ? -7.329 8.363 -1.786 1.00 93.25 107 THR A C 1
ATOM 858 O O . THR A 1 107 ? -6.540 7.685 -2.455 1.00 93.25 107 THR A O 1
ATOM 861 N N . LYS A 1 108 ? -8.044 9.349 -2.350 1.00 92.75 108 LYS A N 1
ATOM 862 C CA . LYS A 1 108 ? -7.928 9.706 -3.781 1.00 92.75 108 LYS A CA 1
ATOM 863 C C . LYS A 1 108 ? -6.477 10.013 -4.171 1.00 92.75 108 LYS A C 1
ATOM 865 O O . LYS A 1 108 ? -5.994 9.545 -5.205 1.00 92.75 108 LYS A O 1
ATOM 870 N N . PHE A 1 109 ? -5.774 10.770 -3.328 1.00 92.06 109 PHE A N 1
ATOM 871 C CA . PHE A 1 109 ? -4.375 11.131 -3.544 1.00 92.06 109 PHE A CA 1
ATOM 872 C C . PHE A 1 109 ? -3.452 9.909 -3.490 1.00 92.06 109 PHE A C 1
ATOM 874 O O . PHE A 1 109 ? -2.694 9.670 -4.434 1.00 92.06 109 PHE A O 1
ATOM 881 N N . GLY A 1 110 ? -3.533 9.098 -2.433 1.00 92.81 110 GLY A N 1
ATOM 882 C CA . GLY A 1 110 ? -2.666 7.934 -2.265 1.00 92.81 110 GLY A CA 1
ATOM 883 C C . GLY A 1 110 ? -2.911 6.847 -3.310 1.00 92.81 110 GLY A C 1
ATOM 884 O O . GLY A 1 110 ? -1.946 6.291 -3.849 1.00 92.81 110 GLY A O 1
ATOM 885 N N . ALA A 1 111 ? -4.171 6.609 -3.686 1.00 94.94 111 ALA A N 1
ATOM 886 C CA . ALA A 1 111 ? -4.531 5.706 -4.776 1.00 94.94 111 ALA A CA 1
ATOM 887 C C . ALA A 1 111 ? -3.932 6.177 -6.113 1.00 94.94 111 ALA A C 1
ATOM 889 O O . ALA A 1 111 ? -3.275 5.398 -6.815 1.00 94.94 111 ALA A O 1
ATOM 890 N N . ARG A 1 112 ? -4.078 7.471 -6.442 1.00 95.88 112 ARG A N 1
ATOM 891 C CA . ARG A 1 112 ? -3.487 8.073 -7.648 1.00 95.88 112 ARG A CA 1
ATOM 892 C C . ARG A 1 112 ? -1.961 7.987 -7.628 1.00 95.88 112 ARG A C 1
ATOM 894 O O . ARG A 1 112 ? -1.367 7.581 -8.625 1.00 95.88 112 ARG A O 1
ATOM 901 N N . ARG A 1 113 ? -1.322 8.305 -6.498 1.00 94.81 113 ARG A N 1
ATOM 902 C CA . ARG A 1 113 ? 0.136 8.220 -6.312 1.00 94.81 113 ARG A CA 1
ATOM 903 C C . ARG A 1 113 ? 0.651 6.803 -6.569 1.00 94.81 113 ARG A C 1
ATOM 905 O O . ARG A 1 113 ? 1.583 6.631 -7.353 1.00 94.81 113 ARG A O 1
ATOM 912 N N . ARG A 1 114 ? 0.013 5.783 -5.980 1.00 94.44 114 ARG A N 1
ATOM 913 C CA . ARG A 1 114 ? 0.360 4.365 -6.187 1.00 94.44 114 ARG A CA 1
ATOM 914 C C . ARG A 1 114 ? 0.191 3.933 -7.640 1.00 94.44 114 ARG A C 1
ATOM 916 O O . ARG A 1 114 ? 1.106 3.331 -8.202 1.00 94.44 114 ARG A O 1
ATOM 923 N N . LYS A 1 115 ? -0.957 4.253 -8.249 1.00 96.75 115 LYS A N 1
ATOM 924 C CA . LYS A 1 115 ? -1.243 3.931 -9.655 1.00 96.75 115 LYS A CA 1
ATOM 925 C C . LYS A 1 115 ? -0.192 4.549 -10.576 1.00 96.75 115 LYS A C 1
ATOM 927 O O . LYS A 1 115 ? 0.368 3.847 -11.412 1.00 96.75 115 LYS A O 1
ATOM 932 N N . ASN A 1 116 ? 0.125 5.826 -10.370 1.00 96.88 116 ASN A N 1
ATOM 933 C CA . ASN A 1 116 ? 1.116 6.545 -11.164 1.00 96.88 116 ASN A CA 1
ATOM 934 C C . ASN A 1 116 ? 2.528 5.981 -10.980 1.00 96.88 116 ASN A C 1
ATOM 936 O O . ASN A 1 116 ? 3.224 5.785 -11.972 1.00 96.88 116 ASN A O 1
ATOM 940 N N . ASN A 1 117 ? 2.958 5.693 -9.744 1.00 96.31 117 ASN A N 1
ATOM 941 C CA . ASN A 1 117 ? 4.284 5.115 -9.511 1.00 96.31 117 ASN A CA 1
ATOM 942 C C . ASN A 1 117 ? 4.413 3.739 -10.178 1.00 96.31 117 ASN A C 1
ATOM 944 O O . ASN A 1 117 ? 5.411 3.480 -10.843 1.00 96.31 117 ASN A O 1
ATOM 948 N N . LYS A 1 118 ? 3.376 2.893 -10.072 1.00 97.06 118 LYS A N 1
ATOM 949 C CA . LYS A 1 118 ? 3.341 1.582 -10.733 1.00 97.06 118 LYS A CA 1
ATOM 950 C C . LYS A 1 118 ? 3.399 1.714 -12.255 1.00 97.06 118 LYS A C 1
ATOM 952 O O . LYS A 1 118 ? 4.200 1.032 -12.881 1.00 97.06 118 LYS A O 1
ATOM 957 N N . ALA A 1 119 ? 2.588 2.597 -12.840 1.00 98.12 119 ALA A N 1
ATOM 958 C CA . ALA A 1 119 ? 2.577 2.821 -14.285 1.00 98.12 119 ALA A CA 1
ATOM 959 C C . ALA A 1 119 ? 3.948 3.293 -14.797 1.00 98.12 119 ALA A C 1
ATOM 961 O O . ALA A 1 119 ? 4.481 2.705 -15.731 1.00 98.12 119 ALA A O 1
ATOM 962 N N . LYS A 1 120 ? 4.559 4.282 -14.131 1.00 98.12 120 LYS A N 1
ATOM 963 C CA . LYS A 1 120 ? 5.898 4.782 -14.480 1.00 98.12 120 LYS A CA 1
ATOM 964 C C . LYS A 1 120 ? 6.979 3.708 -14.346 1.00 98.12 120 LYS A C 1
ATOM 966 O O . LYS A 1 120 ? 7.864 3.627 -15.188 1.00 98.12 120 LYS A O 1
ATOM 971 N N . ALA A 1 121 ? 6.902 2.878 -13.308 1.00 98.12 121 ALA A N 1
ATOM 972 C CA . ALA A 1 121 ? 7.861 1.802 -13.107 1.00 98.12 121 ALA A CA 1
ATOM 973 C C . ALA A 1 121 ? 7.775 0.735 -14.207 1.00 98.12 121 ALA A C 1
ATOM 975 O O . ALA A 1 121 ? 8.805 0.294 -14.713 1.00 98.12 121 ALA A O 1
ATOM 976 N N . LEU A 1 122 ? 6.554 0.351 -14.596 1.00 98.31 122 LEU A N 1
ATOM 977 C CA . LEU A 1 122 ? 6.324 -0.585 -15.698 1.00 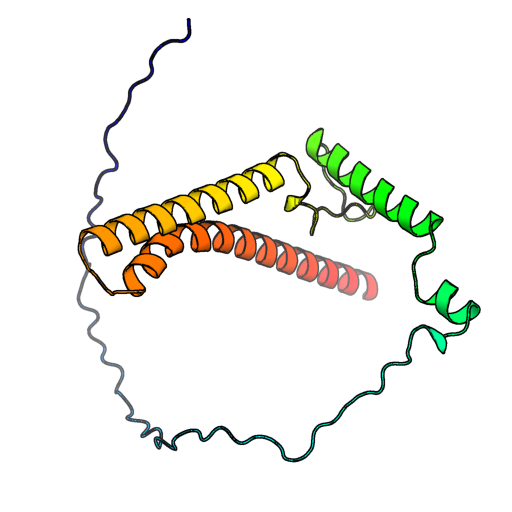98.31 122 LEU A CA 1
ATOM 978 C C . LEU A 1 122 ? 6.824 -0.017 -17.028 1.00 98.31 122 LEU A C 1
ATOM 980 O O . LEU A 1 122 ? 7.520 -0.718 -17.755 1.00 98.31 122 LEU A O 1
ATOM 984 N N . ASP A 1 123 ? 6.526 1.250 -17.311 1.00 98.56 123 ASP A N 1
ATOM 985 C CA . ASP A 1 123 ? 6.975 1.933 -18.526 1.00 98.56 123 ASP A CA 1
ATOM 986 C C . ASP A 1 123 ? 8.512 2.023 -18.618 1.00 98.56 123 ASP A C 1
ATOM 988 O O . ASP A 1 123 ? 9.101 1.714 -19.657 1.00 98.56 123 ASP A O 1
ATOM 992 N N . SER A 1 124 ? 9.182 2.343 -17.503 1.00 98.31 124 SER A N 1
ATOM 993 C CA . SER A 1 124 ? 10.649 2.378 -17.401 1.00 98.31 124 SER A CA 1
ATOM 994 C C . SER A 1 124 ? 11.287 1.009 -17.678 1.00 98.31 124 SER A C 1
ATOM 996 O O . SER A 1 124 ? 12.227 0.888 -18.477 1.00 98.31 124 SER A O 1
ATOM 998 N N . VAL A 1 125 ? 10.742 -0.050 -17.068 1.00 98.50 125 VAL A N 1
ATOM 999 C CA . VAL A 1 125 ? 11.200 -1.431 -17.281 1.00 98.50 125 VAL A CA 1
ATOM 1000 C C . VAL A 1 125 ? 10.974 -1.859 -18.728 1.00 98.50 125 VAL A C 1
ATOM 1002 O O . VAL A 1 125 ? 11.911 -2.333 -19.370 1.00 98.50 125 VAL A O 1
ATOM 1005 N N . TRP A 1 126 ? 9.774 -1.635 -19.263 1.00 98.50 126 TRP A N 1
ATOM 1006 C CA . TRP A 1 126 ? 9.422 -1.997 -20.634 1.00 98.50 126 TRP A CA 1
ATOM 1007 C C . TRP A 1 126 ? 10.319 -1.297 -21.656 1.00 98.50 126 TRP A C 1
ATOM 1009 O O . TRP A 1 126 ? 10.921 -1.941 -22.515 1.00 98.50 126 TRP A O 1
ATOM 1019 N N . THR A 1 127 ? 10.494 0.019 -21.519 1.00 98.50 127 THR A N 1
ATOM 1020 C CA . THR A 1 127 ? 11.381 0.808 -22.382 1.00 98.50 127 THR A CA 1
ATOM 1021 C C . THR A 1 127 ? 12.813 0.273 -22.353 1.00 98.50 127 THR A C 1
ATOM 1023 O O . THR A 1 127 ? 13.477 0.197 -23.392 1.00 98.50 127 THR A O 1
ATOM 1026 N N . THR A 1 128 ? 13.297 -0.133 -21.178 1.00 98.50 128 THR A N 1
ATOM 1027 C CA . THR A 1 128 ? 14.631 -0.726 -21.014 1.00 98.50 128 THR A CA 1
ATOM 1028 C C . THR A 1 128 ? 14.726 -2.089 -21.698 1.00 98.50 128 THR A C 1
ATOM 1030 O O . THR A 1 128 ? 15.660 -2.316 -22.468 1.00 98.50 128 THR A O 1
ATOM 1033 N N . GLN A 1 129 ? 13.733 -2.959 -21.508 1.00 98.38 129 GLN A N 1
ATOM 1034 C CA . GLN A 1 129 ? 13.664 -4.271 -22.157 1.00 98.38 129 GLN A CA 1
ATOM 1035 C C . GLN A 1 129 ? 13.629 -4.155 -23.686 1.00 98.38 129 GLN A C 1
ATOM 1037 O O . GLN A 1 129 ? 14.390 -4.837 -24.369 1.00 98.38 129 GLN A O 1
ATOM 1042 N N . VAL A 1 130 ? 12.828 -3.237 -24.239 1.00 98.50 130 VAL A N 1
ATOM 1043 C CA . VAL A 1 130 ? 12.771 -2.985 -25.689 1.00 98.50 130 VAL A CA 1
ATOM 1044 C C . VAL A 1 130 ? 14.130 -2.520 -26.226 1.00 98.50 130 VAL A C 1
ATOM 1046 O O . VAL A 1 130 ? 14.559 -2.972 -27.290 1.00 98.50 130 VAL A O 1
ATOM 1049 N N . LYS A 1 131 ? 14.840 -1.644 -25.500 1.00 98.31 131 LYS A N 1
ATOM 1050 C CA . LYS A 1 131 ? 16.198 -1.202 -25.872 1.00 98.31 131 LYS A CA 1
ATOM 1051 C C . LYS A 1 131 ? 17.199 -2.359 -25.845 1.00 98.31 131 LYS A C 1
ATOM 1053 O O . LYS A 1 131 ? 17.994 -2.480 -26.776 1.00 98.31 131 LYS A O 1
ATOM 1058 N N . MET A 1 132 ? 17.155 -3.193 -24.807 1.00 98.00 132 MET A N 1
ATOM 1059 C CA . MET A 1 132 ? 18.015 -4.371 -24.674 1.00 98.00 132 MET A CA 1
ATOM 1060 C C . MET A 1 132 ? 17.770 -5.369 -25.806 1.00 98.00 132 MET A C 1
ATOM 1062 O O . MET A 1 132 ? 18.723 -5.792 -26.455 1.00 98.00 132 MET A O 1
ATOM 1066 N N . TRP A 1 133 ? 16.502 -5.655 -26.114 1.00 97.88 133 TRP A N 1
ATOM 1067 C CA . TRP A 1 133 ? 16.110 -6.554 -27.197 1.00 97.88 133 TRP A CA 1
ATOM 1068 C C . TRP A 1 133 ? 16.612 -6.069 -28.562 1.00 97.88 133 TRP A C 1
ATOM 1070 O O . TRP A 1 133 ? 17.302 -6.809 -29.263 1.00 97.88 133 TRP A O 1
ATOM 1080 N N . LYS A 1 134 ? 16.368 -4.796 -28.908 1.00 98.31 134 LYS A N 1
ATOM 1081 C CA . LYS A 1 134 ? 16.834 -4.200 -30.175 1.00 98.31 134 LYS A CA 1
ATOM 1082 C C . LYS A 1 134 ? 18.356 -4.242 -30.335 1.00 98.31 134 LYS A C 1
ATOM 1084 O O . LYS A 1 134 ? 18.845 -4.372 -31.452 1.00 98.31 134 LYS A O 1
ATOM 1089 N N . LYS A 1 135 ? 19.100 -4.127 -29.232 1.00 97.94 135 LYS A N 1
ATOM 1090 C CA . LYS A 1 135 ? 20.571 -4.137 -29.217 1.00 97.94 135 LYS A CA 1
ATOM 1091 C C . LYS A 1 135 ? 21.181 -5.517 -28.944 1.00 97.94 135 LYS A C 1
ATOM 1093 O O . LYS A 1 135 ? 22.402 -5.613 -28.890 1.00 97.94 135 LYS A O 1
ATOM 1098 N N . ARG A 1 136 ? 20.360 -6.562 -28.764 1.00 97.56 136 ARG A N 1
ATOM 1099 C CA . ARG A 1 136 ? 20.785 -7.914 -28.350 1.00 97.56 136 ARG A CA 1
ATOM 1100 C C . ARG A 1 136 ? 21.672 -7.911 -27.092 1.00 97.56 136 ARG A C 1
ATOM 1102 O O . ARG A 1 136 ? 22.656 -8.637 -27.016 1.00 97.56 136 ARG A O 1
ATOM 1109 N N . ILE A 1 137 ? 21.332 -7.067 -26.117 1.00 97.31 137 ILE A N 1
ATOM 1110 C CA . ILE A 1 137 ? 22.029 -6.978 -24.826 1.00 97.31 137 ILE A CA 1
ATOM 1111 C C . ILE A 1 137 ? 21.325 -7.893 -23.825 1.00 97.31 137 ILE A C 1
ATOM 1113 O O . ILE A 1 137 ? 20.139 -7.700 -23.561 1.00 97.31 137 ILE A O 1
ATOM 1117 N N . ASP A 1 138 ? 22.065 -8.816 -23.215 1.00 96.38 138 ASP A N 1
ATOM 1118 C CA . ASP A 1 138 ? 21.590 -9.636 -22.097 1.00 96.38 138 ASP A CA 1
ATOM 1119 C C . ASP A 1 138 ? 22.259 -9.182 -20.793 1.00 96.38 138 ASP A C 1
ATOM 1121 O O . ASP A 1 138 ? 23.373 -9.576 -20.456 1.00 96.38 138 ASP A O 1
ATOM 1125 N N . ASN A 1 139 ? 21.617 -8.235 -20.107 1.00 96.75 139 ASN A N 1
ATOM 1126 C CA . ASN A 1 139 ? 22.113 -7.689 -18.847 1.00 96.75 139 ASN A CA 1
ATOM 1127 C C . ASN A 1 139 ? 20.951 -7.300 -17.912 1.00 96.75 139 ASN A C 1
ATOM 1129 O O . ASN A 1 139 ? 20.415 -6.190 -18.023 1.00 96.75 139 ASN A O 1
ATOM 1133 N N . PRO A 1 140 ? 20.575 -8.159 -16.949 1.00 96.56 140 PRO A N 1
ATOM 1134 C CA . PRO A 1 140 ? 19.460 -7.896 -16.039 1.00 96.56 140 PRO A CA 1
ATOM 1135 C C . PRO A 1 140 ? 19.698 -6.702 -15.100 1.00 96.56 140 PRO A C 1
ATOM 1137 O O . PRO A 1 140 ? 18.736 -6.103 -14.610 1.00 96.56 140 PRO A O 1
ATOM 1140 N N . LEU A 1 141 ? 20.954 -6.297 -14.875 1.00 98.19 141 LEU A N 1
ATOM 1141 C CA . LEU A 1 141 ? 21.271 -5.155 -14.012 1.00 98.19 141 LEU A CA 1
ATOM 1142 C C . LEU A 1 141 ? 20.746 -3.835 -14.585 1.00 98.19 141 LEU A C 1
ATOM 1144 O O . LEU A 1 141 ? 20.425 -2.932 -13.816 1.00 98.19 141 LEU A O 1
ATOM 1148 N N . LEU A 1 142 ? 20.588 -3.730 -15.909 1.00 97.56 142 LEU A N 1
ATOM 1149 C CA . LEU A 1 142 ? 20.013 -2.541 -16.544 1.00 97.56 142 LEU A CA 1
ATOM 1150 C C . LEU A 1 142 ? 18.532 -2.363 -16.186 1.00 97.56 142 LEU A C 1
ATOM 1152 O O . LEU A 1 142 ? 18.097 -1.248 -15.910 1.00 97.56 142 LEU A O 1
ATOM 1156 N N . ILE A 1 143 ? 17.770 -3.458 -16.122 1.00 98.12 143 ILE A N 1
ATOM 1157 C CA . ILE A 1 143 ? 16.361 -3.433 -15.703 1.00 98.12 143 ILE A CA 1
ATOM 1158 C C . ILE A 1 143 ? 16.262 -3.053 -14.223 1.00 98.12 143 ILE A C 1
ATOM 1160 O O . ILE A 1 143 ? 15.444 -2.211 -13.847 1.00 98.12 143 ILE A O 1
ATOM 1164 N N . ALA A 1 144 ? 17.126 -3.632 -13.383 1.00 97.81 144 ALA A N 1
ATOM 1165 C CA . ALA A 1 144 ? 17.178 -3.303 -11.962 1.00 97.81 144 ALA A CA 1
ATOM 1166 C C . ALA A 1 144 ? 17.520 -1.820 -11.734 1.00 97.81 144 ALA A C 1
ATOM 1168 O O . ALA A 1 144 ? 16.861 -1.152 -10.935 1.00 97.81 144 ALA A O 1
ATOM 1169 N N . ALA A 1 145 ? 18.500 -1.292 -12.473 1.00 98.12 145 ALA A N 1
ATOM 1170 C CA . ALA A 1 145 ? 18.868 0.119 -12.439 1.00 98.12 145 ALA A CA 1
ATOM 1171 C C . ALA A 1 145 ? 17.703 1.022 -12.879 1.00 98.12 145 ALA A C 1
ATOM 1173 O O . ALA A 1 145 ? 17.417 2.009 -12.206 1.00 98.12 145 ALA A O 1
ATOM 1174 N N . ALA A 1 146 ? 16.975 0.648 -13.938 1.00 98.12 146 ALA A N 1
ATOM 1175 C CA . ALA A 1 146 ? 15.806 1.386 -14.419 1.00 98.12 146 ALA A CA 1
ATOM 1176 C C . ALA A 1 146 ? 14.637 1.396 -13.413 1.00 98.12 146 ALA A C 1
ATOM 1178 O O . ALA A 1 146 ? 13.930 2.397 -13.285 1.00 98.12 146 ALA A O 1
ATOM 1179 N N . TYR A 1 147 ? 14.439 0.308 -12.660 1.00 98.19 147 TYR A N 1
ATOM 1180 C CA . TYR A 1 147 ? 13.388 0.217 -11.640 1.00 9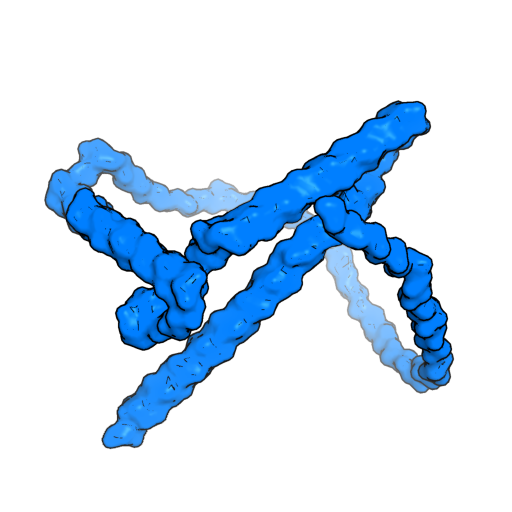8.19 147 TYR A CA 1
ATOM 1181 C C . TYR A 1 147 ? 13.752 0.929 -10.326 1.00 98.19 147 TYR A C 1
ATOM 1183 O O . TYR A 1 147 ? 12.868 1.399 -9.601 1.00 98.19 147 TYR A O 1
ATOM 1191 N N . LYS A 1 148 ? 15.049 1.022 -10.002 1.00 97.75 148 LYS A N 1
ATOM 1192 C CA . LYS A 1 148 ? 15.549 1.501 -8.704 1.00 97.75 148 LYS A CA 1
ATOM 1193 C C . LYS A 1 148 ? 14.921 2.829 -8.247 1.00 97.75 148 LYS A C 1
ATOM 1195 O O . LYS A 1 148 ? 14.444 2.848 -7.108 1.00 97.75 148 LYS A O 1
ATOM 1200 N N . PRO A 1 149 ? 14.813 3.889 -9.073 1.00 96.50 149 PRO A N 1
ATOM 1201 C CA . PRO A 1 149 ? 14.205 5.153 -8.647 1.00 96.50 149 PRO A CA 1
ATOM 1202 C C . PRO A 1 149 ? 12.753 4.996 -8.170 1.00 96.50 149 PRO A C 1
ATOM 1204 O O . PRO A 1 149 ? 12.350 5.593 -7.174 1.00 96.50 149 PRO A O 1
ATOM 1207 N N . HIS A 1 150 ? 11.971 4.127 -8.817 1.00 96.31 150 HIS A N 1
ATOM 1208 C CA . HIS A 1 150 ? 10.56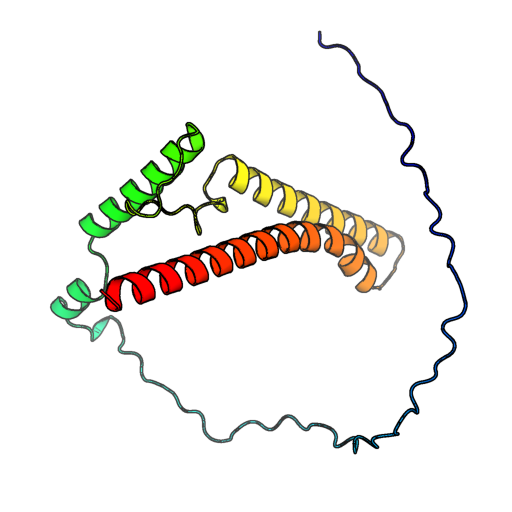8 3.889 -8.462 1.00 96.31 150 HIS A CA 1
ATOM 1209 C C . HIS A 1 150 ? 10.411 3.143 -7.136 1.00 96.31 150 HIS A C 1
ATOM 1211 O O . HIS A 1 150 ? 9.460 3.399 -6.392 1.00 96.31 150 HIS A O 1
ATOM 1217 N N . SER A 1 151 ? 11.354 2.248 -6.823 1.00 95.44 151 SER A N 1
ATOM 1218 C CA . SER A 1 151 ? 11.420 1.589 -5.514 1.00 95.44 151 SER A CA 1
ATOM 1219 C C . SER A 1 151 ? 11.804 2.573 -4.405 1.00 95.44 151 SER A C 1
ATOM 1221 O O . SER A 1 151 ? 11.217 2.556 -3.325 1.00 95.44 151 SER A O 1
ATOM 1223 N N . THR A 1 152 ? 12.725 3.494 -4.694 1.00 95.12 152 THR A N 1
ATOM 1224 C CA . THR A 1 152 ? 13.160 4.538 -3.763 1.00 95.12 152 THR A CA 1
ATOM 1225 C C . THR A 1 152 ? 12.021 5.507 -3.427 1.00 95.12 152 THR A C 1
ATOM 1227 O O . THR A 1 152 ? 11.818 5.826 -2.256 1.00 95.12 152 THR A O 1
ATOM 1230 N N . ASN A 1 153 ? 11.203 5.882 -4.417 1.00 92.62 153 ASN A N 1
ATOM 1231 C CA . ASN A 1 153 ? 10.006 6.710 -4.212 1.00 92.62 153 ASN A CA 1
ATOM 1232 C C . ASN A 1 153 ? 8.972 6.074 -3.271 1.00 92.62 153 ASN A C 1
ATOM 1234 O O . ASN A 1 153 ? 8.198 6.791 -2.646 1.00 92.62 153 ASN A O 1
ATOM 1238 N N . ALA A 1 154 ? 8.931 4.742 -3.184 1.00 90.88 154 ALA A N 1
ATOM 1239 C CA . ALA A 1 154 ? 8.092 4.034 -2.220 1.00 90.88 154 ALA A CA 1
ATOM 1240 C C . ALA A 1 154 ? 8.785 3.878 -0.855 1.00 90.88 154 ALA A C 1
ATOM 1242 O O . ALA A 1 154 ? 8.123 3.936 0.178 1.00 90.88 154 ALA A O 1
ATOM 1243 N N . LYS A 1 155 ? 10.116 3.724 -0.851 1.00 93.81 155 LYS A N 1
ATOM 1244 C CA . LYS A 1 155 ? 10.929 3.541 0.356 1.00 93.81 155 LYS A CA 1
ATOM 1245 C C . LYS A 1 155 ? 10.876 4.749 1.293 1.00 93.81 155 LYS A C 1
ATOM 1247 O O . LYS A 1 155 ? 10.644 4.560 2.479 1.00 93.81 155 LYS A O 1
ATOM 1252 N N . TYR A 1 156 ? 11.106 5.965 0.793 1.00 92.81 156 TYR A N 1
ATOM 1253 C CA . TYR A 1 156 ? 11.184 7.145 1.667 1.00 92.81 156 TYR A CA 1
ATOM 1254 C C . TYR A 1 156 ? 9.881 7.426 2.429 1.00 92.81 156 TYR A C 1
ATOM 1256 O O . TYR A 1 156 ? 9.954 7.573 3.646 1.00 92.81 156 TYR A O 1
ATOM 1264 N N . PRO A 1 157 ? 8.694 7.419 1.786 1.00 89.50 157 PRO A N 1
ATOM 1265 C CA . PRO A 1 157 ? 7.438 7.552 2.516 1.00 89.50 157 PRO A CA 1
ATOM 1266 C C . PRO A 1 157 ? 7.227 6.448 3.552 1.00 89.50 157 PRO A C 1
ATOM 1268 O O . PRO A 1 157 ? 6.724 6.732 4.627 1.00 89.50 157 PRO A O 1
ATOM 1271 N N . ALA A 1 158 ? 7.622 5.206 3.253 1.00 90.69 158 ALA A N 1
ATOM 1272 C CA . ALA A 1 158 ? 7.483 4.106 4.205 1.00 90.69 158 ALA A CA 1
ATOM 1273 C C . ALA A 1 158 ? 8.366 4.298 5.449 1.00 90.69 158 ALA A C 1
ATOM 1275 O O . ALA A 1 158 ? 7.928 4.002 6.552 1.00 90.69 158 ALA A O 1
ATOM 1276 N N . ILE A 1 159 ? 9.587 4.817 5.277 1.00 94.00 159 ILE A N 1
ATOM 1277 C CA . ILE A 1 159 ? 10.480 5.141 6.400 1.00 94.00 159 ILE A CA 1
ATOM 1278 C C . ILE A 1 159 ? 9.915 6.289 7.231 1.00 94.00 159 ILE A C 1
ATOM 1280 O O . ILE A 1 159 ? 9.928 6.196 8.451 1.00 94.00 159 ILE A O 1
ATOM 1284 N N . ALA A 1 160 ? 9.422 7.346 6.581 1.00 91.81 160 ALA A N 1
ATOM 1285 C CA . ALA A 1 160 ? 8.826 8.482 7.278 1.00 91.81 160 ALA A CA 1
ATOM 1286 C C . ALA A 1 160 ? 7.631 8.036 8.134 1.00 91.81 160 ALA A C 1
ATOM 1288 O O . ALA A 1 160 ? 7.627 8.275 9.333 1.00 91.81 160 ALA A O 1
ATOM 1289 N N . VAL A 1 161 ? 6.699 7.276 7.547 1.00 88.75 161 VAL A N 1
ATOM 1290 C CA . VAL A 1 161 ? 5.546 6.726 8.278 1.00 88.75 161 VAL A CA 1
ATOM 1291 C C . VAL A 1 161 ? 5.996 5.841 9.441 1.00 88.75 161 VAL A C 1
ATOM 1293 O O . VAL A 1 161 ? 5.505 6.005 10.548 1.00 88.75 161 VAL A O 1
ATOM 1296 N N . ALA A 1 162 ? 6.977 4.957 9.232 1.00 91.12 162 ALA A N 1
ATOM 1297 C CA . ALA A 1 162 ? 7.479 4.097 10.303 1.00 91.12 162 ALA A CA 1
ATOM 1298 C C . ALA A 1 162 ? 8.105 4.883 11.469 1.00 91.12 162 ALA A C 1
ATOM 1300 O O . ALA A 1 162 ? 7.963 4.480 12.619 1.00 91.12 162 ALA A O 1
ATOM 1301 N N . HIS A 1 163 ? 8.793 5.988 11.176 1.00 93.81 163 HIS A N 1
ATOM 1302 C CA . HIS A 1 163 ? 9.341 6.879 12.196 1.00 93.81 163 HIS A CA 1
ATOM 1303 C C . HIS A 1 163 ? 8.229 7.611 12.959 1.00 93.81 163 HIS A C 1
ATOM 1305 O O . HIS A 1 163 ? 8.273 7.688 14.184 1.00 93.81 163 HIS A O 1
ATOM 1311 N N . ASP A 1 164 ? 7.218 8.118 12.254 1.00 88.88 164 ASP A N 1
ATOM 1312 C CA . ASP A 1 164 ? 6.079 8.794 12.881 1.00 88.88 164 ASP A CA 1
ATOM 1313 C C . ASP A 1 164 ? 5.306 7.830 13.799 1.00 88.88 164 ASP A C 1
ATOM 1315 O O . ASP A 1 164 ? 4.972 8.178 14.933 1.00 88.88 164 ASP A O 1
ATOM 1319 N N . ASP A 1 165 ? 5.128 6.580 13.359 1.00 87.56 165 ASP A N 1
ATOM 1320 C CA . ASP A 1 165 ? 4.532 5.507 14.159 1.00 87.56 165 ASP A CA 1
ATOM 1321 C C . ASP A 1 165 ? 5.356 5.201 15.422 1.00 87.56 165 ASP A C 1
ATOM 1323 O O . ASP A 1 165 ? 4.803 5.008 16.506 1.00 87.56 165 ASP A O 1
ATOM 1327 N N . GLU A 1 166 ? 6.687 5.151 15.302 1.00 93.25 166 GLU A N 1
ATOM 1328 C CA . GLU A 1 166 ? 7.583 4.950 16.443 1.00 93.25 166 GLU A CA 1
ATOM 1329 C C . GLU A 1 166 ? 7.431 6.082 17.467 1.00 93.25 166 GLU A C 1
ATOM 1331 O O . GLU A 1 166 ? 7.266 5.819 18.662 1.00 93.25 166 GLU A O 1
ATOM 1336 N N . MET A 1 167 ? 7.439 7.332 17.002 1.00 92.19 167 MET A N 1
ATOM 1337 C CA . MET A 1 167 ? 7.290 8.512 17.853 1.00 92.19 167 MET A CA 1
ATOM 1338 C C . MET A 1 167 ? 5.948 8.518 18.590 1.00 92.19 167 MET A C 1
ATOM 1340 O O . MET A 1 167 ? 5.917 8.770 19.799 1.00 92.19 167 MET A O 1
ATOM 1344 N N . PHE A 1 168 ? 4.859 8.180 17.895 1.00 87.12 168 PHE A N 1
ATOM 1345 C CA . PHE A 1 168 ? 3.529 8.065 18.489 1.00 87.12 168 PHE A CA 1
ATOM 1346 C C . PHE A 1 168 ? 3.500 7.029 19.623 1.00 87.12 168 PHE A C 1
ATOM 1348 O O . PHE A 1 168 ? 3.050 7.318 20.734 1.00 87.12 168 PHE A O 1
ATOM 1355 N N . VAL A 1 169 ? 4.055 5.836 19.386 1.00 89.06 169 VAL A N 1
ATOM 1356 C CA . VAL A 1 169 ? 4.103 4.767 20.397 1.00 89.06 169 VAL A CA 1
ATOM 1357 C C . VAL A 1 169 ? 4.953 5.174 21.602 1.00 89.06 169 VAL A C 1
ATOM 1359 O O . VAL A 1 169 ? 4.550 4.950 22.746 1.00 89.06 169 VAL A O 1
ATOM 1362 N N . GLN A 1 170 ? 6.115 5.793 21.375 1.00 92.25 170 GLN A N 1
ATOM 1363 C CA . GLN A 1 170 ? 6.974 6.267 22.464 1.00 92.25 170 GLN A CA 1
ATOM 1364 C C . GLN A 1 170 ? 6.266 7.309 23.339 1.00 92.25 170 GLN A C 1
ATOM 1366 O O . GLN A 1 170 ? 6.384 7.263 24.569 1.00 92.25 170 GLN A O 1
ATOM 1371 N N . GLN A 1 171 ? 5.519 8.230 22.726 1.00 90.00 171 GLN A N 1
ATOM 1372 C CA . GLN A 1 171 ? 4.724 9.221 23.446 1.00 90.00 171 GLN A CA 1
ATOM 1373 C C . GLN A 1 171 ? 3.614 8.557 24.269 1.00 90.00 171 GLN A C 1
ATOM 1375 O O . GLN A 1 171 ? 3.523 8.797 25.474 1.00 90.00 171 GLN A O 1
ATOM 1380 N N . PHE A 1 172 ? 2.841 7.658 23.659 1.00 87.94 172 PHE A N 1
ATOM 1381 C CA . PHE A 1 172 ? 1.759 6.936 24.330 1.00 87.94 172 PHE A CA 1
ATOM 1382 C C . PHE A 1 172 ? 2.246 6.138 25.554 1.00 87.94 172 PHE A C 1
ATOM 1384 O O . PHE A 1 172 ? 1.623 6.158 26.620 1.00 87.94 172 PHE A O 1
ATOM 1391 N N . ILE A 1 173 ? 3.396 5.460 25.439 1.00 91.50 173 ILE A N 1
ATOM 1392 C CA . ILE A 1 173 ? 4.011 4.728 26.558 1.00 91.50 173 ILE A CA 1
ATOM 1393 C C . ILE A 1 173 ? 4.385 5.687 27.693 1.00 91.50 173 ILE A C 1
ATOM 1395 O O . ILE A 1 173 ? 4.106 5.398 28.860 1.00 91.50 173 ILE A O 1
ATOM 1399 N N . ARG A 1 174 ? 4.991 6.835 27.363 1.00 91.31 174 ARG A N 1
ATOM 1400 C CA . ARG A 1 174 ? 5.403 7.847 28.346 1.00 91.31 174 ARG A CA 1
ATOM 1401 C C . ARG A 1 174 ? 4.204 8.406 29.111 1.00 91.31 174 ARG A C 1
ATOM 1403 O O . ARG A 1 174 ? 4.252 8.507 30.337 1.00 91.31 174 ARG A O 1
ATOM 1410 N N . GLU A 1 175 ? 3.125 8.722 28.403 1.00 89.25 175 GLU A N 1
ATOM 1411 C CA . GLU A 1 175 ? 1.882 9.225 28.992 1.00 89.25 175 GLU A CA 1
ATOM 1412 C C . GLU A 1 175 ? 1.267 8.200 29.957 1.00 89.25 175 GLU A C 1
ATOM 1414 O O . GLU A 1 175 ? 1.003 8.539 31.116 1.00 89.25 175 GLU A O 1
ATOM 1419 N N . ARG A 1 176 ? 1.152 6.922 29.557 1.00 88.31 176 ARG A N 1
ATOM 1420 C CA . ARG A 1 176 ? 0.641 5.859 30.450 1.00 88.31 176 ARG A CA 1
ATOM 1421 C C . ARG A 1 176 ? 1.493 5.662 31.700 1.00 88.31 176 ARG A C 1
ATOM 1423 O O . ARG A 1 176 ? 0.939 5.472 32.780 1.00 88.31 176 ARG A O 1
ATOM 1430 N N . GLN A 1 177 ? 2.818 5.712 31.578 1.00 88.00 177 GLN A N 1
ATOM 1431 C CA . GLN A 1 177 ? 3.715 5.577 32.731 1.00 88.00 177 GLN A CA 1
ATOM 1432 C C . GLN A 1 177 ? 3.560 6.749 33.710 1.00 88.00 177 GLN A C 1
ATOM 1434 O O . GLN A 1 177 ? 3.511 6.540 34.923 1.00 88.00 177 GLN A O 1
ATOM 1439 N N . SER A 1 178 ? 3.409 7.976 33.199 1.00 85.12 178 SER A N 1
ATOM 1440 C CA . SER A 1 178 ? 3.184 9.158 34.040 1.00 85.12 178 SER A CA 1
ATOM 1441 C C . SER A 1 178 ? 1.838 9.129 34.777 1.00 85.12 178 SER A C 1
ATOM 1443 O O . SER A 1 178 ? 1.767 9.544 35.933 1.00 85.12 178 SER A O 1
ATOM 1445 N N . ALA A 1 179 ? 0.793 8.586 34.144 1.00 82.56 179 ALA A N 1
ATOM 1446 C CA . ALA A 1 179 ? -0.528 8.426 34.746 1.00 82.56 179 ALA A CA 1
ATOM 1447 C C . ALA A 1 179 ? -0.556 7.340 35.835 1.00 82.56 179 ALA A C 1
ATOM 1449 O O . ALA A 1 179 ? -1.283 7.483 36.808 1.00 82.56 179 ALA A O 1
ATOM 1450 N N . ALA A 1 180 ? 0.260 6.288 35.703 1.00 79.19 180 ALA A N 1
ATOM 1451 C CA . ALA A 1 180 ? 0.362 5.204 36.685 1.00 79.19 180 ALA A CA 1
ATOM 1452 C C . ALA A 1 180 ? 1.188 5.560 37.938 1.00 79.19 180 ALA A C 1
ATOM 1454 O O . ALA A 1 180 ? 1.195 4.799 38.901 1.00 79.19 180 ALA A O 1
ATOM 1455 N N . THR A 1 181 ? 1.909 6.687 37.920 1.00 74.94 181 THR A N 1
ATOM 1456 C CA . THR A 1 181 ? 2.755 7.145 39.041 1.00 74.94 181 THR A CA 1
ATOM 1457 C C . THR A 1 181 ? 2.043 8.190 39.924 1.00 74.94 181 THR A C 1
ATOM 1459 O O . THR A 1 181 ? 2.642 8.713 40.861 1.00 74.94 181 THR A O 1
ATOM 1462 N N . ARG A 1 182 ? 0.777 8.515 39.631 1.00 53.84 182 ARG A N 1
ATOM 1463 C CA . ARG A 1 182 ? -0.095 9.375 40.450 1.00 53.84 182 ARG A CA 1
ATOM 1464 C C . ARG A 1 182 ? -1.126 8.538 41.189 1.00 53.84 182 ARG A C 1
ATOM 1466 O O . ARG A 1 182 ? -1.452 8.939 42.325 1.00 53.84 182 ARG A O 1
#

Sequence (182 aa):
MPPHAGNENGFDEVALEPTGPFNAQPEKQKLFLTNRRKVVQFKDTVTYREILPLSEISDEEMAEVWYNEDEYAEIKNHVTDTIKRVTDGDSVDECNGYCMRGLEGRTKFGARRRKNNKAKALDSVWTTQVKMWKKRIDNPLLIAAAYKPHSTNAKYPAIAVAHDDEMFVQQFIRERQSAATR

pLDDT: mean 83.44, std 18.03, range [40.03, 98.56]

Organism: NCBI:txid303405

Foldseek 3Di:
DDDDDDDDDDPDPPDPDDDDDPPDDDPPPPPPPVPPPPDDDDDPDDDDDDDDPPVRQDPVNVPVVDDDPVSVVVVVVLLVVLLVCVVVPHDADVVVVRDCVVCCCVHPVNVVVVVVLVVQLVVQLVVQVVVCVVVVNDDCVSSVVSNVVSVVVVVVVVVVVVVVVVVVVVVVVVVVVVVVVD

Secondary structure (DSSP, 8-state):
-PPP---------------------------------------S-----PPPPGGGS-HHHHHHHS--HHHHHHHHHHHHHHHHHHHHT----GGGT---TTTTTTSHHHHHHHHHHHHHHHHHHHHHHHHHHHTT---HHHHHHHHHHHHHHHHHHHHHHHHHHHHHHHHHHHHHHHHHT-